Protein AF-A0A5A7RMP9-F1 (afdb_monomer_lite)

pLDDT: mean 96.57, std 3.21, range [73.69, 98.81]

Radius of gyration: 17.64 Å; chains: 1; bounding box: 44×33×49 Å

Sequence (181 aa):
MSGEEIAHAAADADALIGPAHAFTPWTAMYAYHDSLKECYGDMASSIRFLELGLSADSDYADRISELHRLTFLSNSDSHSPSPVRLAREFNRLDVQDYSWDEIRKAILGEGGRRVVLNAGFPPEEGKYNRTACTSCYRQYSLQEAEKMKWRCKCGGLIKKGVRDRVEELADLEKAVHPPGR

Structure (mmCIF, N/CA/C/O backbone):
data_AF-A0A5A7RMP9-F1
#
_entry.id   AF-A0A5A7RMP9-F1
#
loop_
_atom_site.group_PDB
_atom_site.id
_atom_site.type_symbol
_atom_site.label_atom_id
_atom_site.label_alt_id
_atom_site.label_comp_id
_atom_site.label_asym_id
_a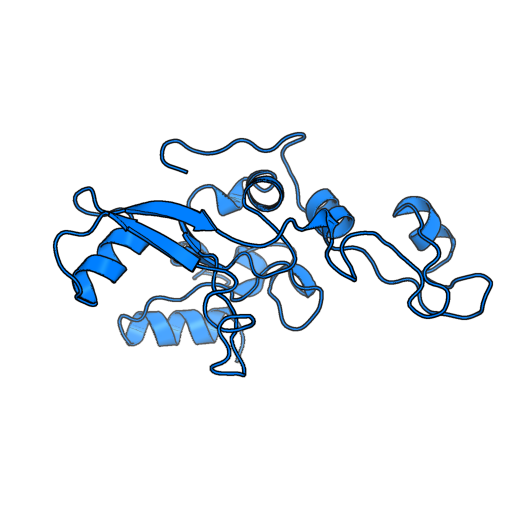tom_site.label_entity_id
_atom_site.label_seq_id
_atom_site.pdbx_PDB_ins_code
_atom_site.Cartn_x
_atom_site.Cartn_y
_atom_site.Cartn_z
_atom_site.occupancy
_atom_site.B_iso_or_equiv
_atom_site.auth_seq_id
_atom_site.auth_comp_id
_atom_site.auth_asym_id
_atom_site.auth_atom_id
_atom_site.pdbx_PDB_model_num
ATOM 1 N N . MET A 1 1 ? 9.653 16.202 5.540 1.00 82.19 1 MET A N 1
ATOM 2 C CA . MET A 1 1 ? 9.482 15.300 6.685 1.00 82.19 1 MET A CA 1
ATOM 3 C C . MET A 1 1 ? 9.620 13.876 6.181 1.00 82.19 1 MET A C 1
ATOM 5 O O . MET A 1 1 ? 9.158 13.618 5.071 1.00 82.19 1 MET A O 1
ATOM 9 N N . SER A 1 2 ? 10.294 13.002 6.920 1.00 95.88 2 SER A N 1
ATOM 10 C CA . SER A 1 2 ? 10.355 11.562 6.637 1.00 95.88 2 SER A CA 1
ATOM 11 C C . SER A 1 2 ? 9.024 10.875 6.977 1.00 95.88 2 SER A C 1
ATOM 13 O O . SER A 1 2 ? 8.158 11.474 7.619 1.00 95.88 2 SER A O 1
ATOM 15 N N . GLY A 1 3 ? 8.849 9.616 6.557 1.00 97.19 3 GLY A N 1
ATOM 16 C CA . GLY A 1 3 ? 7.687 8.815 6.963 1.00 97.19 3 GLY A CA 1
ATOM 17 C C . GLY A 1 3 ? 7.613 8.638 8.483 1.00 97.19 3 GLY A C 1
ATOM 18 O O . GLY A 1 3 ? 6.538 8.766 9.062 1.00 97.19 3 GLY A O 1
ATOM 19 N N . GLU A 1 4 ? 8.762 8.438 9.131 1.00 98.31 4 GLU A N 1
ATOM 20 C CA . GLU A 1 4 ? 8.906 8.351 10.591 1.00 98.31 4 GLU A CA 1
ATOM 21 C C . GLU A 1 4 ? 8.438 9.628 11.309 1.00 98.31 4 GLU A C 1
ATOM 23 O O . GLU A 1 4 ? 7.600 9.551 12.204 1.00 98.31 4 GLU A O 1
ATOM 28 N N . GLU A 1 5 ? 8.885 10.814 10.877 1.00 98.38 5 GLU A N 1
ATOM 29 C CA . GLU A 1 5 ? 8.465 12.095 11.476 1.00 98.38 5 GLU A CA 1
ATOM 30 C C . GLU A 1 5 ? 6.948 12.318 11.363 1.00 98.38 5 GLU A C 1
ATOM 32 O O . GLU A 1 5 ? 6.318 12.840 12.283 1.00 98.38 5 GLU A O 1
ATOM 37 N N . ILE A 1 6 ? 6.344 11.912 10.240 1.00 98.25 6 ILE A N 1
ATOM 38 C CA . ILE A 1 6 ? 4.892 12.013 10.034 1.00 98.25 6 ILE A CA 1
ATOM 39 C C . ILE A 1 6 ? 4.149 10.998 10.913 1.00 98.25 6 ILE A C 1
ATOM 41 O O . ILE A 1 6 ? 3.094 11.325 11.452 1.00 98.25 6 ILE A O 1
ATOM 45 N N . ALA A 1 7 ? 4.686 9.789 11.090 1.00 98.44 7 ALA A N 1
ATOM 46 C CA . ALA A 1 7 ? 4.083 8.778 11.955 1.00 98.44 7 ALA A CA 1
ATOM 47 C C . ALA A 1 7 ? 4.101 9.184 13.435 1.00 98.44 7 ALA A C 1
ATOM 49 O O . ALA A 1 7 ? 3.099 8.979 14.119 1.00 98.44 7 ALA A O 1
ATOM 50 N N . HIS A 1 8 ? 5.179 9.818 13.910 1.00 98.44 8 HIS A N 1
ATOM 51 C CA . HIS A 1 8 ? 5.219 10.439 15.242 1.00 98.44 8 HIS A CA 1
ATOM 52 C C . HIS A 1 8 ? 4.143 11.519 15.388 1.00 98.44 8 HIS A C 1
ATOM 54 O O . HIS A 1 8 ? 3.327 11.452 16.302 1.00 98.44 8 HIS A O 1
ATOM 60 N N . ALA A 1 9 ? 4.051 12.446 14.430 1.00 98.44 9 ALA A N 1
ATOM 61 C CA . ALA A 1 9 ? 3.035 13.500 14.463 1.00 98.44 9 ALA A CA 1
ATOM 62 C C . ALA A 1 9 ? 1.591 12.957 14.422 1.00 98.44 9 ALA A C 1
ATOM 64 O O . ALA A 1 9 ? 0.699 13.515 15.059 1.00 98.44 9 ALA A O 1
ATOM 65 N N . ALA A 1 10 ? 1.347 11.871 13.682 1.00 98.12 10 ALA A N 1
ATOM 66 C CA . ALA A 1 10 ? 0.049 11.204 13.660 1.00 98.12 10 ALA A CA 1
ATOM 67 C C . ALA A 1 10 ? -0.279 10.559 15.015 1.00 98.12 10 ALA A C 1
ATOM 69 O O . ALA A 1 10 ? -1.401 10.703 15.496 1.00 98.12 10 ALA A O 1
ATOM 70 N N . ALA A 1 11 ? 0.695 9.900 15.648 1.00 97.38 11 ALA A N 1
ATOM 71 C CA . ALA A 1 11 ? 0.522 9.295 16.964 1.00 97.38 11 ALA A CA 1
ATOM 72 C C . ALA A 1 11 ? 0.226 10.343 18.049 1.00 97.38 11 ALA A C 1
ATOM 74 O O . ALA A 1 11 ? -0.709 10.157 18.827 1.00 97.38 11 ALA A O 1
ATOM 75 N N . ASP A 1 12 ? 0.944 11.470 18.048 1.00 98.19 12 ASP A N 1
ATOM 76 C CA . ASP A 1 12 ? 0.700 12.594 18.966 1.00 98.19 12 ASP A CA 1
ATOM 77 C C . ASP A 1 12 ? -0.719 13.177 18.826 1.00 98.19 12 ASP A C 1
ATOM 79 O O . ASP A 1 12 ? -1.278 13.720 19.780 1.00 98.19 12 ASP A O 1
ATOM 83 N N . ALA A 1 13 ? -1.316 13.048 17.638 1.00 97.88 13 ALA A N 1
ATOM 84 C CA . ALA A 1 13 ? -2.668 13.502 17.327 1.00 97.88 13 ALA A CA 1
ATOM 85 C C . ALA A 1 13 ? -3.753 12.413 17.471 1.00 97.88 13 ALA A C 1
ATOM 87 O O . ALA A 1 13 ? -4.902 12.674 17.115 1.00 97.88 13 ALA A O 1
ATOM 88 N N . ASP A 1 14 ? -3.411 11.205 17.943 1.00 96.56 14 ASP A N 1
ATOM 89 C CA . ASP A 1 14 ? -4.287 10.013 17.949 1.00 96.56 14 ASP A CA 1
ATOM 90 C C . ASP A 1 14 ? -4.920 9.713 16.568 1.00 96.56 14 ASP A C 1
ATOM 92 O O . ASP A 1 14 ? -6.062 9.263 16.433 1.00 96.56 14 ASP A O 1
ATOM 96 N N . ALA A 1 15 ? -4.162 9.981 15.502 1.00 97.50 15 ALA A N 1
ATOM 97 C CA . ALA A 1 15 ? -4.562 9.728 14.128 1.00 97.50 15 ALA A CA 1
ATOM 98 C C . ALA A 1 15 ? -4.077 8.352 13.651 1.00 97.50 15 ALA A C 1
ATOM 100 O O . ALA A 1 15 ? -2.952 7.926 13.915 1.00 97.50 15 ALA A O 1
ATOM 101 N N . LEU A 1 16 ? -4.917 7.668 12.871 1.00 97.81 16 LEU A N 1
ATOM 102 C CA . LEU A 1 16 ? -4.490 6.475 12.149 1.00 97.81 16 LEU A CA 1
ATOM 103 C C . LEU A 1 16 ? -3.639 6.874 10.935 1.00 97.81 16 LEU A C 1
ATOM 105 O O . LEU A 1 16 ? -4.044 7.715 10.134 1.00 97.81 16 LEU A O 1
ATOM 109 N N . ILE A 1 17 ? -2.494 6.213 10.772 1.00 98.25 17 ILE A N 1
ATOM 110 C CA . ILE A 1 17 ? -1.586 6.391 9.636 1.00 98.25 17 ILE A CA 1
ATOM 111 C C . ILE A 1 17 ? -1.201 5.043 9.017 1.00 98.25 17 ILE A C 1
ATOM 113 O O . ILE A 1 17 ? -1.018 4.038 9.708 1.00 98.25 17 ILE A O 1
ATOM 117 N N . GLY A 1 18 ? -1.071 5.047 7.694 1.00 98.38 18 GLY A N 1
ATOM 118 C CA . GLY A 1 18 ? -0.589 3.937 6.885 1.00 98.38 18 GLY A CA 1
ATOM 119 C C . GLY A 1 18 ? -0.163 4.435 5.502 1.00 98.38 18 GLY A C 1
ATOM 120 O O . GLY A 1 18 ? -0.537 5.546 5.111 1.00 98.38 18 GLY A O 1
ATOM 121 N N . PRO A 1 19 ? 0.641 3.661 4.760 1.00 98.25 19 PRO A N 1
ATOM 122 C CA . PRO A 1 19 ? 1.072 4.049 3.425 1.00 98.25 19 PRO A CA 1
ATOM 123 C C . PRO A 1 19 ? -0.117 4.035 2.457 1.00 98.25 19 PRO A C 1
ATOM 125 O O . PRO A 1 19 ? -0.815 3.026 2.334 1.00 98.25 19 PRO A O 1
ATOM 128 N N . ALA A 1 20 ? -0.328 5.157 1.765 1.00 98.31 20 ALA A N 1
ATOM 129 C CA . ALA A 1 20 ? -1.300 5.269 0.682 1.00 98.31 20 ALA A CA 1
ATOM 130 C C . ALA A 1 20 ? -0.792 4.540 -0.572 1.00 98.31 20 ALA A C 1
ATOM 132 O O . ALA A 1 20 ? 0.415 4.573 -0.849 1.00 98.31 20 ALA A O 1
ATOM 133 N N . HIS A 1 21 ? -1.710 3.902 -1.312 1.00 97.69 21 HIS A N 1
ATOM 134 C CA . HIS A 1 21 ? -1.487 3.238 -2.602 1.00 97.69 21 HIS A CA 1
ATOM 135 C C . HIS A 1 21 ? -0.090 2.594 -2.750 1.00 97.69 21 HIS A C 1
ATOM 137 O O . HIS A 1 21 ? 0.658 2.908 -3.685 1.00 97.69 21 HIS A O 1
ATOM 143 N N . ALA A 1 22 ? 0.280 1.735 -1.793 1.00 98.25 22 ALA A N 1
ATOM 144 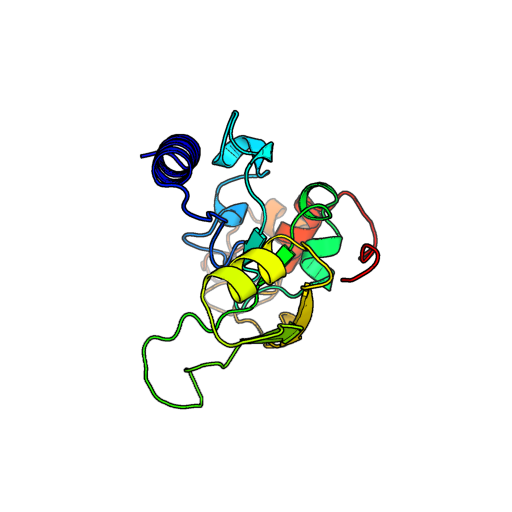C CA . ALA A 1 22 ? 1.661 1.440 -1.400 1.00 98.25 22 ALA A CA 1
ATOM 145 C C . ALA A 1 22 ? 2.545 0.821 -2.493 1.00 98.25 22 ALA A C 1
ATOM 147 O O . ALA A 1 22 ? 3.769 0.954 -2.434 1.00 98.25 22 ALA A O 1
ATOM 148 N N . PHE A 1 23 ? 1.933 0.189 -3.495 1.00 97.62 23 PHE A N 1
ATOM 149 C CA . PHE A 1 23 ? 2.614 -0.509 -4.590 1.00 97.62 23 PHE A CA 1
ATOM 150 C C . PHE A 1 23 ? 2.671 0.293 -5.896 1.00 97.62 23 PHE A C 1
ATOM 152 O O . PHE A 1 23 ? 3.245 -0.163 -6.886 1.00 97.62 23 PHE A O 1
ATOM 159 N N . THR A 1 24 ? 2.077 1.489 -5.932 1.00 92.69 24 THR A N 1
ATOM 160 C CA . THR A 1 24 ? 2.088 2.324 -7.138 1.00 92.69 24 THR A CA 1
ATOM 161 C C . THR A 1 24 ? 3.533 2.718 -7.497 1.00 92.69 24 THR A C 1
ATOM 163 O O . THR A 1 24 ? 4.278 3.133 -6.617 1.00 92.69 24 THR A O 1
ATOM 166 N N . PRO A 1 25 ? 3.977 2.663 -8.770 1.00 88.06 25 PRO A N 1
ATOM 167 C CA . PRO A 1 25 ? 5.386 2.902 -9.132 1.00 88.06 25 PRO A CA 1
ATOM 168 C C . PRO A 1 25 ? 5.918 4.333 -8.927 1.00 88.06 25 PRO A C 1
ATOM 170 O O . PRO A 1 25 ? 7.037 4.641 -9.340 1.00 88.06 25 PRO A O 1
ATOM 173 N N . TRP A 1 26 ? 5.105 5.240 -8.396 1.00 86.56 26 TRP A N 1
ATOM 174 C CA . TRP A 1 26 ? 5.452 6.623 -8.087 1.00 86.56 26 TRP A CA 1
ATOM 175 C C . TRP A 1 26 ? 4.760 7.021 -6.793 1.00 86.56 26 TRP A C 1
ATOM 177 O O . TRP A 1 26 ? 3.672 6.535 -6.498 1.00 86.56 26 TRP A O 1
ATOM 187 N N . THR A 1 27 ? 5.410 7.912 -6.043 1.00 91.50 27 THR A N 1
ATOM 188 C CA . THR A 1 27 ? 4.904 8.504 -4.789 1.00 91.50 27 THR A CA 1
ATOM 189 C C . THR A 1 27 ? 4.365 7.505 -3.756 1.00 91.50 27 THR A C 1
ATOM 191 O O . THR A 1 27 ? 3.623 7.904 -2.868 1.00 91.50 27 THR A O 1
ATOM 194 N N . ALA A 1 28 ? 4.728 6.225 -3.850 1.00 95.75 28 ALA A N 1
ATOM 195 C CA . ALA A 1 28 ? 4.288 5.176 -2.941 1.00 95.75 28 ALA A CA 1
ATOM 196 C C . ALA A 1 28 ? 5.462 4.605 -2.154 1.00 95.75 28 ALA A C 1
ATOM 198 O O . ALA A 1 28 ? 6.606 4.664 -2.605 1.00 95.75 28 ALA A O 1
ATOM 199 N N . MET A 1 29 ? 5.168 4.007 -1.003 1.00 97.62 29 MET A N 1
ATOM 200 C CA . MET A 1 29 ? 6.186 3.480 -0.097 1.00 97.62 29 MET A CA 1
ATOM 201 C C . MET A 1 29 ? 7.122 2.483 -0.789 1.00 97.62 29 MET A C 1
ATOM 203 O O . MET A 1 29 ? 8.324 2.731 -0.852 1.00 97.62 29 MET A O 1
ATOM 207 N N . TYR A 1 30 ? 6.589 1.410 -1.384 1.00 97.62 30 TYR A N 1
ATOM 208 C CA . TYR A 1 30 ? 7.420 0.364 -1.985 1.00 97.62 30 TYR A CA 1
ATOM 209 C C . TYR A 1 30 ? 8.073 0.769 -3.312 1.00 97.62 30 TYR A C 1
ATOM 211 O O . TYR A 1 30 ? 8.885 0.017 -3.848 1.00 97.62 30 TYR A O 1
ATOM 219 N N . ALA A 1 31 ? 7.777 1.960 -3.841 1.00 94.12 31 ALA A N 1
ATOM 220 C CA . ALA A 1 31 ? 8.534 2.524 -4.956 1.00 94.12 31 ALA A CA 1
ATOM 221 C C . ALA A 1 31 ? 9.895 3.099 -4.521 1.00 94.12 31 ALA A C 1
ATOM 223 O O . ALA A 1 31 ? 10.789 3.214 -5.360 1.00 94.12 31 ALA A O 1
ATOM 224 N N . TYR A 1 32 ? 10.049 3.462 -3.241 1.00 95.50 32 TYR A N 1
ATOM 225 C CA . TYR A 1 32 ? 11.248 4.129 -2.712 1.00 95.50 32 TYR A CA 1
ATOM 226 C C . TYR A 1 32 ? 11.895 3.421 -1.522 1.00 95.50 32 TYR A C 1
ATOM 228 O O . TYR A 1 32 ? 13.049 3.711 -1.232 1.00 95.50 32 TYR A O 1
ATOM 236 N N . HIS A 1 33 ? 11.170 2.516 -0.869 1.00 97.69 33 HIS A N 1
ATOM 237 C CA . HIS A 1 33 ? 11.617 1.764 0.296 1.00 97.69 33 HIS A CA 1
ATOM 238 C C . HIS A 1 33 ? 11.398 0.267 0.082 1.00 97.69 33 HIS A C 1
ATOM 240 O O . HIS A 1 33 ? 10.468 -0.134 -0.623 1.00 97.69 33 HIS A O 1
ATOM 246 N N . ASP A 1 34 ? 12.230 -0.554 0.711 1.00 97.94 34 ASP A N 1
ATOM 247 C CA . ASP A 1 34 ? 12.139 -2.014 0.687 1.00 97.94 34 ASP A CA 1
ATOM 248 C C . ASP A 1 34 ? 11.343 -2.577 1.878 1.00 97.94 34 ASP A C 1
ATOM 250 O O . ASP A 1 34 ? 11.022 -3.760 1.889 1.00 97.94 34 ASP A O 1
ATOM 254 N N . SER A 1 35 ? 11.002 -1.763 2.887 1.00 98.38 35 SER A N 1
ATOM 255 C CA . SER A 1 35 ? 10.212 -2.220 4.044 1.00 98.38 35 SER A CA 1
ATOM 256 C C . SER A 1 35 ? 9.479 -1.098 4.785 1.00 98.38 35 SER A C 1
ATOM 258 O O . SER A 1 35 ? 9.829 0.082 4.665 1.00 98.38 35 SER A O 1
ATOM 260 N N . LEU A 1 36 ? 8.520 -1.466 5.647 1.00 98.44 36 LEU A N 1
ATOM 261 C CA . LEU A 1 36 ? 7.911 -0.529 6.604 1.00 98.44 36 LEU A CA 1
ATOM 262 C C . LEU A 1 36 ? 8.968 0.089 7.527 1.00 98.44 36 LEU A C 1
ATOM 264 O O . LEU A 1 36 ? 8.878 1.269 7.863 1.00 98.44 36 LEU A O 1
ATOM 268 N N . LYS A 1 37 ? 9.973 -0.701 7.934 1.00 98.31 37 LYS A N 1
ATOM 269 C CA . LYS A 1 37 ? 11.054 -0.255 8.825 1.00 98.31 37 LYS A CA 1
ATOM 270 C C . LYS A 1 37 ? 11.902 0.843 8.197 1.00 98.31 37 LYS A C 1
ATOM 272 O O . LYS A 1 37 ? 12.290 1.773 8.894 1.00 98.31 37 LYS A O 1
ATOM 277 N N . GLU A 1 38 ? 12.176 0.741 6.904 1.00 98.31 38 GLU A N 1
ATOM 278 C CA . GLU A 1 38 ? 12.947 1.750 6.184 1.00 98.31 38 GLU A CA 1
ATOM 279 C C . GLU A 1 38 ? 12.167 3.066 6.020 1.00 98.31 38 GLU A C 1
ATOM 281 O O . GLU A 1 38 ? 12.747 4.141 6.144 1.00 98.31 38 GLU A O 1
ATOM 286 N N . CYS A 1 39 ? 10.850 2.996 5.792 1.00 98.31 39 CYS A N 1
ATOM 287 C CA . CYS A 1 39 ? 10.016 4.188 5.607 1.00 98.31 39 CYS A CA 1
ATOM 288 C C . CYS A 1 39 ? 9.657 4.891 6.931 1.00 98.31 39 CYS A C 1
ATOM 290 O O . CYS A 1 39 ? 9.709 6.120 7.026 1.00 98.31 39 CYS A O 1
ATOM 292 N N . TYR A 1 40 ? 9.280 4.109 7.947 1.00 98.50 40 TYR A N 1
ATOM 293 C CA . TYR A 1 40 ? 8.698 4.598 9.201 1.00 98.50 40 TYR A CA 1
ATOM 294 C C . TYR A 1 40 ? 9.618 4.466 10.417 1.00 98.50 40 TYR A C 1
ATOM 296 O O . TYR A 1 40 ? 9.213 4.849 11.509 1.00 98.50 40 TYR A O 1
ATOM 304 N N . GLY A 1 41 ? 10.826 3.919 10.264 1.00 98.25 41 GLY A N 1
ATOM 305 C CA . GLY A 1 41 ? 11.817 3.865 11.336 1.00 98.25 41 GLY A CA 1
ATOM 306 C C . GLY A 1 41 ? 11.315 3.145 12.590 1.00 98.25 41 GLY A C 1
ATOM 307 O O . GLY A 1 41 ? 10.851 2.002 12.525 1.00 98.25 41 GLY A O 1
ATOM 308 N N . ASP A 1 42 ? 11.476 3.734 13.771 1.00 97.88 42 ASP A N 1
ATOM 309 C CA . ASP A 1 42 ? 10.990 3.155 15.033 1.00 97.88 42 ASP A CA 1
ATOM 310 C C . ASP A 1 42 ? 9.459 3.012 15.101 1.00 97.88 42 ASP A C 1
ATOM 312 O O . ASP A 1 42 ? 8.965 2.056 15.703 1.00 97.88 42 ASP A O 1
ATOM 316 N N . MET A 1 43 ? 8.726 3.843 14.359 1.00 98.31 43 MET A N 1
ATOM 317 C CA . MET A 1 43 ? 7.267 3.812 14.255 1.00 98.31 43 MET A CA 1
ATOM 318 C C . MET A 1 43 ? 6.723 2.728 13.324 1.00 98.31 43 MET A C 1
ATOM 320 O O . MET A 1 43 ? 5.512 2.564 13.217 1.00 98.31 43 MET A O 1
ATOM 324 N N . ALA A 1 44 ? 7.562 1.923 12.670 1.00 98.25 44 ALA A N 1
ATOM 325 C CA . ALA A 1 44 ? 7.073 0.881 11.766 1.00 98.25 44 ALA A CA 1
ATOM 326 C C . ALA A 1 44 ? 6.052 -0.063 12.428 1.00 98.25 44 ALA A C 1
ATOM 328 O O . ALA A 1 44 ? 5.045 -0.409 11.811 1.00 98.25 44 ALA A O 1
ATOM 329 N N . SER A 1 45 ? 6.255 -0.441 13.695 1.00 96.88 45 SER A N 1
ATOM 330 C CA . SER A 1 45 ? 5.338 -1.316 14.441 1.00 96.88 45 SER A CA 1
ATOM 331 C C . SER A 1 45 ? 3.986 -0.667 14.766 1.00 96.88 45 SER A C 1
ATOM 333 O O . SER A 1 45 ? 3.008 -1.395 14.949 1.00 96.88 45 SER A O 1
ATOM 335 N N . SER A 1 46 ? 3.903 0.668 14.794 1.00 96.69 46 SER A N 1
ATOM 336 C CA . SER A 1 46 ? 2.664 1.402 15.074 1.00 96.69 46 SER A CA 1
ATOM 337 C C . SER A 1 46 ? 1.748 1.503 13.856 1.00 96.69 46 SER A C 1
ATOM 339 O O . SER A 1 46 ? 0.546 1.682 14.021 1.00 96.69 46 SER A O 1
ATOM 341 N N . ILE A 1 47 ? 2.267 1.298 12.640 1.00 98.31 47 ILE A N 1
ATOM 342 C CA . ILE A 1 47 ? 1.445 1.223 11.427 1.00 98.31 47 ILE A CA 1
ATOM 343 C C . ILE A 1 47 ? 0.469 0.050 11.548 1.00 98.31 47 ILE A C 1
ATOM 345 O O . ILE A 1 47 ? 0.869 -1.078 11.857 1.00 98.31 47 ILE A O 1
ATOM 349 N N . ARG A 1 48 ? -0.825 0.310 11.335 1.00 97.62 48 ARG A N 1
ATOM 350 C CA . ARG A 1 48 ? -1.900 -0.686 11.522 1.00 97.62 48 ARG A CA 1
ATOM 351 C C . ARG A 1 48 ? -2.604 -1.098 10.242 1.00 97.62 48 ARG A C 1
ATOM 353 O O . ARG A 1 48 ? -3.199 -2.171 10.208 1.00 97.62 48 ARG A O 1
ATOM 360 N N . PHE A 1 49 ? -2.503 -0.289 9.197 1.00 98.56 49 PHE A N 1
ATOM 361 C CA . PHE A 1 49 ? -3.100 -0.578 7.906 1.00 98.56 49 PHE A CA 1
ATOM 362 C C . PHE A 1 49 ? -2.174 -0.154 6.769 1.00 98.56 49 PHE A C 1
ATOM 364 O O . PHE A 1 49 ? -1.243 0.625 6.969 1.00 98.56 49 PHE A O 1
ATOM 371 N N . LEU A 1 50 ? -2.453 -0.668 5.579 1.00 98.56 50 LEU A N 1
ATOM 372 C CA . LEU A 1 50 ? -1.836 -0.262 4.324 1.00 98.56 50 LEU A CA 1
ATOM 373 C C . LEU A 1 50 ? -2.935 -0.142 3.272 1.00 98.56 50 LEU A C 1
ATOM 375 O O . LEU A 1 50 ? -3.856 -0.958 3.242 1.00 98.56 50 LEU A O 1
ATOM 379 N N . GLU A 1 51 ? -2.844 0.861 2.406 1.00 98.81 51 GLU A N 1
ATOM 380 C CA . GLU A 1 51 ? -3.704 0.946 1.231 1.00 98.81 51 GLU A CA 1
ATOM 381 C C . GLU A 1 51 ? -3.025 0.271 0.035 1.00 98.81 51 GLU A C 1
ATOM 383 O O . GLU A 1 51 ? -1.917 0.649 -0.351 1.00 98.81 51 GLU A O 1
ATOM 388 N N . LEU A 1 52 ? -3.691 -0.722 -0.559 1.00 98.44 52 LEU A N 1
ATOM 389 C CA . LEU A 1 52 ? -3.179 -1.487 -1.702 1.00 98.44 52 LEU A CA 1
ATOM 390 C C . LEU A 1 52 ? -2.966 -0.569 -2.917 1.00 98.44 52 LEU A C 1
ATOM 392 O O . LEU A 1 52 ? -1.872 -0.484 -3.484 1.00 98.44 52 LEU A O 1
ATOM 396 N N . GLY A 1 53 ? -4.014 0.187 -3.248 1.00 97.25 53 GLY A N 1
ATOM 397 C CA . GLY A 1 53 ? -4.096 1.041 -4.423 1.00 97.25 53 GLY A CA 1
ATOM 398 C C . GLY A 1 53 ? -4.251 0.258 -5.727 1.00 97.25 53 GLY A C 1
ATOM 399 O O . GLY A 1 53 ? -4.070 -0.950 -5.795 1.00 97.25 53 GLY A O 1
ATOM 400 N N . LEU A 1 54 ? -4.482 0.997 -6.811 1.00 96.81 54 LEU A N 1
ATOM 401 C CA . LEU A 1 54 ? -4.911 0.484 -8.126 1.00 96.81 54 LEU A CA 1
ATOM 402 C C . LEU A 1 54 ? -3.969 -0.507 -8.827 1.00 96.81 54 LEU A C 1
ATOM 404 O O . LEU A 1 54 ? -4.265 -0.938 -9.941 1.00 96.81 54 LEU A O 1
ATOM 408 N N . SER A 1 55 ? -2.779 -0.741 -8.278 1.00 97.00 55 SER A N 1
ATOM 409 C CA . SER A 1 55 ? -1.729 -1.525 -8.935 1.00 97.00 55 SER A CA 1
ATOM 410 C C . SER A 1 55 ? -1.429 -2.850 -8.238 1.00 97.00 55 SER A C 1
ATOM 412 O O . SER A 1 55 ? -0.573 -3.582 -8.727 1.00 97.00 55 SER A O 1
ATOM 414 N N . ALA A 1 56 ? -2.085 -3.147 -7.116 1.00 97.75 56 ALA A N 1
ATOM 415 C CA . ALA A 1 56 ? -1.897 -4.382 -6.367 1.00 97.75 56 ALA A CA 1
ATOM 416 C C . ALA A 1 56 ? -3.213 -4.822 -5.722 1.00 97.75 56 ALA A C 1
ATOM 418 O O . ALA A 1 56 ? -4.069 -4.002 -5.401 1.00 97.75 56 ALA A O 1
ATOM 419 N N . ASP A 1 57 ? -3.342 -6.120 -5.499 1.00 98.00 57 ASP A N 1
ATOM 420 C CA . ASP A 1 57 ? -4.403 -6.724 -4.706 1.00 98.00 57 ASP A CA 1
ATOM 421 C C . ASP A 1 57 ? -3.828 -7.358 -3.427 1.00 98.00 57 ASP A C 1
ATOM 423 O O . ASP A 1 57 ? -2.631 -7.251 -3.128 1.00 98.00 57 ASP A O 1
ATOM 427 N N . SER A 1 58 ? -4.696 -8.008 -2.648 1.00 97.88 58 SER A N 1
ATOM 428 C CA . SER A 1 58 ? -4.282 -8.722 -1.441 1.00 97.88 58 SER A CA 1
ATOM 429 C C . SER A 1 58 ? -3.315 -9.864 -1.750 1.00 97.88 58 SER A C 1
ATOM 431 O O . SER A 1 58 ? -2.415 -10.093 -0.951 1.00 97.88 58 SER A O 1
ATOM 433 N N . ASP A 1 59 ? -3.439 -10.541 -2.896 1.00 97.56 59 ASP A N 1
ATOM 434 C CA . ASP A 1 59 ? -2.549 -11.644 -3.280 1.00 97.56 59 ASP A CA 1
ATOM 435 C C . ASP A 1 59 ? -1.115 -11.152 -3.487 1.00 97.56 59 ASP A C 1
ATOM 437 O O . ASP A 1 59 ? -0.166 -11.801 -3.049 1.00 97.56 59 ASP A O 1
ATOM 441 N N . TYR A 1 60 ? -0.933 -9.989 -4.115 1.00 97.88 60 TYR A N 1
ATOM 442 C CA . TYR A 1 60 ? 0.392 -9.393 -4.290 1.00 97.88 60 TYR A CA 1
ATOM 443 C C . TYR A 1 60 ? 0.987 -9.016 -2.932 1.00 97.88 60 TYR A C 1
ATOM 445 O O . TYR A 1 60 ? 2.134 -9.356 -2.638 1.00 97.88 60 TYR A O 1
ATOM 453 N N . ALA A 1 61 ? 0.204 -8.344 -2.090 1.00 98.06 61 ALA A N 1
ATOM 454 C CA . ALA A 1 61 ? 0.670 -7.872 -0.795 1.00 98.06 61 ALA A CA 1
ATOM 455 C C . ALA A 1 61 ? 0.938 -9.019 0.202 1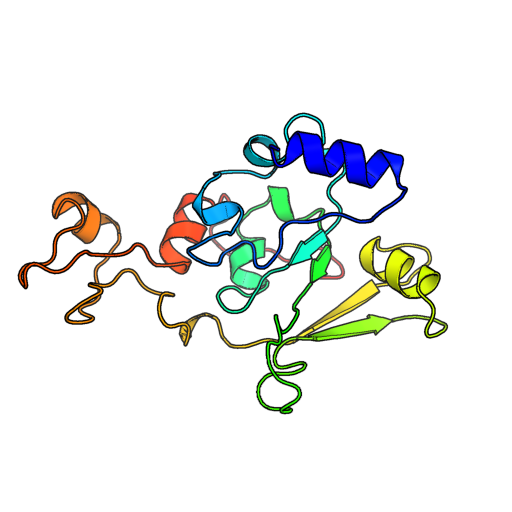.00 98.06 61 ALA A C 1
ATOM 457 O O . ALA A 1 61 ? 1.918 -8.969 0.942 1.00 98.06 61 ALA A O 1
ATOM 458 N N . ASP A 1 62 ? 0.141 -10.092 0.192 1.00 98.00 62 ASP A N 1
ATOM 459 C CA . ASP A 1 62 ? 0.280 -11.234 1.112 1.00 98.00 62 ASP A CA 1
ATOM 460 C C . ASP A 1 62 ? 1.439 -12.177 0.805 1.00 98.00 62 ASP A C 1
ATOM 462 O O . ASP A 1 62 ? 1.655 -13.159 1.520 1.00 98.00 62 ASP A O 1
ATOM 466 N N . ARG A 1 63 ? 2.232 -11.860 -0.216 1.00 98.44 63 ARG A N 1
ATOM 467 C CA . ARG A 1 63 ? 3.536 -12.483 -0.440 1.00 98.44 63 ARG A CA 1
ATOM 468 C C . ARG A 1 63 ? 4.664 -11.860 0.383 1.00 98.44 63 ARG A C 1
ATOM 470 O O . ARG A 1 63 ? 5.772 -12.388 0.354 1.00 98.44 63 ARG A O 1
ATOM 477 N N . ILE A 1 64 ? 4.389 -10.756 1.079 1.00 98.44 64 ILE A N 1
ATOM 478 C CA . ILE A 1 64 ? 5.342 -10.020 1.910 1.00 98.44 64 ILE A CA 1
ATOM 479 C C . ILE A 1 64 ? 4.908 -10.164 3.375 1.00 98.44 64 ILE A C 1
ATOM 481 O O . ILE A 1 64 ? 3.967 -9.507 3.830 1.00 98.44 64 ILE A O 1
ATOM 485 N N . SER A 1 65 ? 5.584 -11.024 4.137 1.00 97.69 65 SER A N 1
ATOM 486 C CA . SER A 1 65 ? 5.129 -11.424 5.475 1.00 97.69 65 SER A CA 1
ATOM 487 C C . SER A 1 65 ? 5.072 -10.273 6.490 1.00 97.69 65 SER A C 1
ATOM 489 O O . SER A 1 65 ? 4.235 -10.302 7.396 1.00 97.69 65 SER A O 1
ATOM 491 N N . GLU A 1 66 ? 5.868 -9.202 6.330 1.00 97.44 66 GLU A N 1
ATOM 492 C CA . GLU A 1 66 ? 5.792 -8.025 7.219 1.00 97.44 66 GLU A CA 1
ATOM 493 C C . GLU A 1 66 ? 4.404 -7.355 7.198 1.00 97.44 66 GLU A C 1
ATOM 495 O O . GLU A 1 66 ? 4.002 -6.715 8.178 1.00 97.44 66 GLU A O 1
ATOM 500 N N . LEU A 1 67 ? 3.657 -7.528 6.100 1.00 98.19 67 LEU A N 1
ATOM 501 C CA . LEU A 1 67 ? 2.328 -6.961 5.887 1.00 98.19 67 LEU A CA 1
ATOM 502 C C . LEU A 1 67 ? 1.214 -7.794 6.526 1.00 98.19 67 LEU A C 1
ATOM 504 O O . LEU A 1 67 ? 0.098 -7.304 6.693 1.00 98.19 67 LEU A O 1
ATOM 508 N N . HIS A 1 68 ? 1.494 -9.029 6.958 1.00 97.69 68 HIS A N 1
ATOM 509 C CA . HIS A 1 68 ? 0.480 -9.946 7.495 1.00 97.69 68 HIS A CA 1
ATOM 510 C C . HIS A 1 68 ? -0.220 -9.431 8.765 1.00 97.69 68 HIS A C 1
ATOM 512 O O . HIS A 1 68 ? -1.348 -9.823 9.060 1.00 97.69 68 HIS A O 1
ATOM 518 N N . ARG A 1 69 ? 0.418 -8.515 9.502 1.00 96.19 69 ARG A N 1
ATOM 519 C CA . ARG A 1 69 ? -0.138 -7.873 10.711 1.00 96.19 69 ARG A CA 1
ATOM 520 C C . ARG A 1 69 ? -0.991 -6.624 10.439 1.00 96.19 69 ARG A C 1
ATOM 522 O O . ARG A 1 69 ? -1.488 -6.015 11.396 1.00 96.19 69 ARG A O 1
ATOM 529 N N . LEU A 1 70 ? -1.040 -6.169 9.187 1.00 97.94 70 LEU A N 1
ATOM 530 C CA . LEU A 1 70 ? -1.748 -4.960 8.781 1.00 97.94 70 LEU A CA 1
ATOM 531 C C . LEU A 1 70 ? -3.128 -5.303 8.232 1.00 97.94 70 LEU A C 1
ATOM 533 O O . LEU A 1 70 ? -3.319 -6.322 7.573 1.00 97.94 70 LEU A O 1
ATOM 537 N N . THR A 1 71 ? -4.070 -4.397 8.455 1.00 98.12 71 THR A N 1
ATOM 538 C CA . THR A 1 71 ? -5.347 -4.398 7.743 1.00 98.12 71 THR A CA 1
ATOM 539 C C . THR A 1 71 ? -5.153 -3.791 6.358 1.00 98.12 71 THR A C 1
ATOM 541 O O . THR A 1 71 ? -4.555 -2.721 6.225 1.00 98.12 71 THR A O 1
ATOM 544 N N . PHE A 1 72 ? -5.665 -4.441 5.318 1.00 98.56 72 PHE A N 1
ATOM 545 C CA . PHE A 1 72 ? -5.632 -3.883 3.969 1.00 98.56 72 PHE A CA 1
ATOM 546 C C . PHE A 1 72 ? -6.845 -3.005 3.704 1.00 98.56 72 PHE A C 1
ATOM 548 O O . PHE A 1 72 ? -7.982 -3.359 4.021 1.00 98.56 72 PHE A O 1
ATOM 555 N N . LEU A 1 73 ? -6.583 -1.848 3.102 1.00 98.69 73 LEU A N 1
ATOM 556 C CA . LEU A 1 73 ? -7.594 -0.951 2.569 1.00 98.69 73 LEU A CA 1
ATOM 557 C C . LEU A 1 73 ? -7.450 -0.852 1.051 1.00 98.69 73 LEU A C 1
ATOM 559 O O . LEU A 1 73 ? -6.350 -0.824 0.504 1.00 98.69 73 LEU A O 1
ATOM 563 N N . SER A 1 74 ? -8.581 -0.755 0.372 1.00 98.44 74 SER A N 1
ATOM 564 C CA . SER A 1 74 ? -8.692 -0.526 -1.063 1.00 98.44 74 SER A CA 1
ATOM 565 C C . SER A 1 74 ? -9.578 0.697 -1.261 1.00 98.44 74 SER A C 1
ATOM 567 O O . SER A 1 74 ? -10.781 0.645 -0.998 1.00 98.44 74 SER A O 1
ATOM 569 N N . ASN A 1 75 ? -8.976 1.818 -1.657 1.00 98.50 75 ASN A N 1
ATOM 570 C CA . ASN A 1 75 ? -9.647 3.110 -1.764 1.00 98.50 75 ASN A CA 1
ATOM 571 C C . ASN A 1 75 ? -9.415 3.716 -3.147 1.00 98.50 75 ASN A C 1
ATOM 573 O O . ASN A 1 75 ? -8.350 3.608 -3.740 1.00 98.50 75 ASN A O 1
ATOM 577 N N . SER A 1 76 ? -10.428 4.408 -3.659 1.00 97.62 76 SER A N 1
ATOM 578 C CA . SER A 1 76 ? -10.436 4.855 -5.054 1.00 97.62 76 SER A CA 1
ATOM 579 C C . SER A 1 76 ? -9.386 5.892 -5.469 1.00 97.62 76 SER A C 1
ATOM 581 O O . SER A 1 76 ? -9.188 6.059 -6.677 1.00 97.62 76 SER A O 1
ATOM 583 N N . ASP A 1 77 ? -8.798 6.640 -4.529 1.00 97.06 77 ASP A N 1
ATOM 584 C CA . ASP A 1 77 ? -8.018 7.854 -4.819 1.00 97.06 77 ASP A CA 1
ATOM 585 C C . ASP A 1 77 ? -8.747 8.769 -5.835 1.00 97.06 77 ASP A C 1
ATOM 587 O O . ASP A 1 77 ? -8.296 9.047 -6.957 1.00 97.06 77 ASP A O 1
ATOM 591 N N . SER A 1 78 ? -10.004 9.097 -5.515 1.00 96.88 78 SER A N 1
ATOM 592 C CA . SER A 1 78 ? -10.900 9.719 -6.486 1.00 96.88 78 SER A CA 1
ATOM 593 C C . SER A 1 78 ? -10.634 11.209 -6.653 1.00 96.88 78 SER A C 1
ATOM 595 O O . SER A 1 78 ? -10.733 11.994 -5.716 1.00 96.88 78 SER A O 1
ATOM 597 N N . HIS A 1 79 ? -10.423 11.602 -7.905 1.00 96.56 79 HIS A N 1
ATOM 598 C CA . HIS A 1 79 ? -10.261 12.989 -8.340 1.00 96.56 79 HIS A CA 1
ATOM 599 C C . HIS A 1 79 ? -11.487 13.495 -9.127 1.00 96.56 79 HIS A C 1
ATOM 601 O O . HIS A 1 79 ? -11.419 14.483 -9.858 1.00 96.56 79 HIS A O 1
ATOM 607 N N . SER A 1 80 ? -12.611 12.775 -9.052 1.00 97.25 80 SER A N 1
ATOM 608 C CA . SER A 1 80 ? -13.865 13.120 -9.727 1.00 97.25 80 SER A CA 1
ATOM 609 C C . SER A 1 80 ? -15.063 12.487 -9.010 1.00 97.25 80 SER A C 1
ATOM 611 O O . SER A 1 80 ? -14.973 11.341 -8.576 1.00 97.25 80 SER A O 1
ATOM 613 N N . PRO A 1 81 ? -16.225 13.159 -8.941 1.00 96.94 81 PRO A N 1
ATOM 614 C CA . PRO A 1 81 ? -17.428 12.571 -8.351 1.00 96.94 81 PRO A CA 1
ATOM 615 C C . PRO A 1 81 ? -18.081 11.493 -9.233 1.00 96.94 81 PRO A C 1
ATOM 617 O O . PRO A 1 81 ? -19.047 10.865 -8.811 1.00 96.94 81 PRO A O 1
ATOM 620 N N . SER A 1 82 ? -17.597 11.279 -10.463 1.00 97.69 82 SER A N 1
ATOM 621 C CA . SER A 1 82 ? -18.137 10.251 -11.358 1.00 97.69 82 SER A CA 1
ATOM 622 C C . SER A 1 82 ? -18.061 8.863 -10.708 1.00 97.69 82 SER A C 1
ATOM 624 O O . SER A 1 82 ? -16.978 8.502 -10.250 1.00 97.69 82 SER A O 1
ATOM 626 N N . PRO A 1 83 ? -19.125 8.038 -10.745 1.00 95.12 83 PRO A N 1
ATOM 627 C CA . PRO A 1 83 ? -19.107 6.672 -10.203 1.00 95.12 83 PRO A CA 1
ATOM 628 C C . PRO A 1 83 ? -18.077 5.734 -10.848 1.00 95.12 83 PRO A C 1
ATOM 630 O O . PRO A 1 83 ? -17.749 4.695 -10.296 1.00 95.12 83 PRO A O 1
ATOM 633 N N . VAL A 1 84 ? -17.541 6.091 -12.020 1.00 95.44 84 VAL A N 1
ATOM 634 C CA . VAL A 1 84 ? -16.441 5.346 -12.664 1.00 95.44 84 VAL A CA 1
ATOM 635 C C . VAL A 1 84 ? -15.094 5.616 -11.967 1.00 95.44 84 VAL A C 1
ATOM 637 O O . VAL A 1 84 ? -14.125 4.879 -12.148 1.00 95.44 84 VAL A O 1
ATOM 640 N N . ARG A 1 85 ? -14.998 6.703 -11.190 1.00 96.19 85 ARG A N 1
ATOM 641 C CA . ARG A 1 85 ? -13.804 7.107 -10.432 1.00 96.19 85 ARG A CA 1
ATOM 642 C C . ARG A 1 85 ? -14.022 6.969 -8.930 1.00 96.19 85 ARG A C 1
ATOM 644 O O . ARG A 1 85 ? -13.217 6.317 -8.274 1.00 96.19 85 ARG A O 1
ATOM 651 N N . LEU A 1 86 ? -15.100 7.550 -8.408 1.00 97.12 86 LEU A N 1
ATOM 652 C CA . LEU A 1 86 ? -15.495 7.443 -7.010 1.00 97.12 86 LEU A CA 1
ATOM 653 C C . LEU A 1 86 ? -15.790 5.985 -6.658 1.00 97.12 86 LEU A C 1
ATOM 655 O O . LEU A 1 86 ? -16.548 5.331 -7.364 1.00 97.12 86 LEU A O 1
ATOM 659 N N . ALA A 1 87 ? -15.200 5.500 -5.563 1.00 95.75 87 ALA A N 1
ATOM 660 C CA . ALA A 1 87 ? -15.391 4.133 -5.072 1.00 95.75 87 ALA A CA 1
ATOM 661 C C . ALA A 1 87 ? -15.090 3.036 -6.115 1.00 95.75 87 ALA A C 1
ATOM 663 O O . ALA A 1 87 ? -15.592 1.922 -6.005 1.00 95.75 87 ALA A O 1
ATOM 664 N N . ARG A 1 88 ? -14.232 3.321 -7.109 1.00 97.25 88 ARG A N 1
ATOM 665 C CA . ARG A 1 88 ? -13.697 2.290 -8.019 1.00 97.25 88 ARG A CA 1
ATOM 666 C C . ARG A 1 88 ? -12.878 1.219 -7.286 1.00 97.25 88 ARG A C 1
ATOM 668 O O . ARG A 1 88 ? -12.727 0.118 -7.792 1.00 97.25 88 ARG A O 1
ATOM 675 N N . GLU A 1 89 ? -12.389 1.568 -6.098 1.00 98.38 89 GLU A N 1
ATOM 676 C CA . GLU A 1 89 ? -11.972 0.635 -5.058 1.00 98.38 89 GLU A CA 1
ATOM 677 C C . GLU A 1 89 ? -12.642 1.046 -3.747 1.00 98.38 89 GLU A C 1
ATOM 679 O O . GLU A 1 89 ? -12.794 2.250 -3.483 1.00 98.38 89 GLU A O 1
ATOM 684 N N . PHE A 1 90 ? -13.073 0.067 -2.957 1.00 98.50 90 PHE A N 1
ATOM 685 C CA . PHE A 1 90 ? -13.761 0.297 -1.688 1.00 98.50 90 PHE A CA 1
ATOM 686 C C . PHE A 1 90 ? -13.631 -0.900 -0.742 1.00 98.50 90 PHE A C 1
ATOM 688 O O . PHE A 1 90 ? -13.246 -1.998 -1.139 1.00 98.50 90 PHE A O 1
ATOM 695 N N . ASN A 1 91 ? -14.014 -0.693 0.516 1.00 98.31 91 ASN A N 1
ATOM 696 C CA . ASN A 1 91 ? -13.989 -1.702 1.572 1.00 98.31 91 ASN A CA 1
ATOM 697 C C . ASN A 1 91 ? -15.421 -1.999 2.027 1.00 98.31 91 ASN A C 1
ATOM 699 O O . ASN A 1 91 ? -16.233 -1.077 2.144 1.00 98.31 91 ASN A O 1
ATOM 703 N N . ARG A 1 92 ? -15.740 -3.258 2.342 1.00 98.12 92 ARG A N 1
ATOM 704 C CA . ARG A 1 92 ? -16.941 -3.579 3.134 1.00 98.12 92 ARG A CA 1
ATOM 705 C C . ARG A 1 92 ? -16.532 -3.728 4.587 1.00 98.12 92 ARG A C 1
ATOM 707 O O . ARG A 1 92 ? -15.676 -4.554 4.884 1.00 98.12 92 ARG A O 1
ATOM 714 N N . LEU A 1 93 ? -17.159 -2.972 5.480 1.00 97.94 93 LEU A N 1
ATOM 715 C CA . LEU A 1 93 ? -16.885 -3.033 6.915 1.00 97.94 93 LEU A CA 1
ATOM 716 C C . LEU A 1 93 ? -18.032 -3.738 7.647 1.00 97.94 93 LEU A C 1
ATOM 718 O O . LEU A 1 93 ? -19.198 -3.514 7.324 1.00 97.94 93 LEU A O 1
ATOM 722 N N . ASP A 1 94 ? -17.690 -4.576 8.624 1.00 97.50 94 ASP A N 1
ATOM 723 C CA . ASP A 1 94 ? -18.618 -5.130 9.618 1.00 97.50 94 ASP A CA 1
ATOM 724 C C . ASP A 1 94 ? -18.563 -4.235 10.862 1.00 97.50 94 ASP A C 1
ATOM 726 O O . ASP A 1 94 ? -17.577 -4.257 11.604 1.00 97.50 94 ASP A O 1
ATOM 730 N N . VAL A 1 95 ? -19.578 -3.383 11.023 1.00 98.00 95 VAL A N 1
ATOM 731 C CA . VAL A 1 95 ? -19.671 -2.333 12.050 1.00 98.00 95 VAL A CA 1
ATOM 732 C C . VAL A 1 95 ? -21.073 -2.281 12.645 1.00 98.00 95 VAL A C 1
ATOM 734 O O . VAL A 1 95 ? -22.041 -2.664 11.990 1.00 98.00 95 VAL A O 1
ATOM 737 N N . GLN A 1 96 ? -21.196 -1.792 13.882 1.00 97.25 96 GLN A N 1
ATOM 738 C CA . GLN A 1 96 ? -22.502 -1.662 14.539 1.00 97.25 96 GLN A CA 1
ATOM 739 C C . GLN A 1 96 ? -23.235 -0.365 14.176 1.00 97.25 96 GLN A C 1
ATOM 741 O O . GLN A 1 96 ? -24.461 -0.332 14.242 1.00 97.25 96 GLN A O 1
ATOM 746 N N . ASP A 1 97 ? -22.500 0.684 13.803 1.00 97.19 97 ASP A N 1
ATOM 747 C CA . ASP A 1 97 ? -23.039 1.988 13.408 1.00 97.19 97 ASP A CA 1
ATOM 748 C C . ASP A 1 97 ? -22.077 2.710 12.443 1.00 97.19 97 ASP A C 1
ATOM 750 O O . ASP A 1 97 ? -20.909 2.333 12.310 1.00 97.19 97 ASP A O 1
ATOM 754 N N . TYR A 1 98 ? -22.551 3.759 11.770 1.00 95.88 98 TYR A N 1
ATOM 755 C CA . TYR A 1 98 ? -21.779 4.570 10.824 1.00 95.88 98 TYR A CA 1
ATOM 756 C C . TYR A 1 98 ? -21.074 5.741 11.513 1.00 95.88 98 TYR A C 1
ATOM 758 O O . TYR A 1 98 ? -21.304 6.910 11.200 1.00 95.88 98 TYR A O 1
ATOM 766 N N . SER A 1 99 ? -20.188 5.416 12.453 1.00 98.12 99 SER A N 1
ATOM 767 C CA . SER A 1 99 ? -19.367 6.386 13.177 1.00 98.12 99 SER A CA 1
ATOM 768 C C . SER A 1 99 ? -17.878 6.186 12.899 1.00 98.12 99 SER A C 1
ATOM 770 O O . SER A 1 99 ? -17.433 5.099 12.521 1.00 98.12 99 SER A O 1
ATOM 772 N N . TRP A 1 100 ? -17.087 7.240 13.113 1.00 97.50 100 TRP A N 1
ATOM 773 C CA . TRP A 1 100 ? -15.630 7.137 13.029 1.00 97.50 100 TRP A CA 1
ATOM 774 C C . TRP A 1 100 ? -15.083 6.070 13.980 1.00 97.50 100 TRP A C 1
ATOM 776 O O . TRP A 1 100 ? -14.248 5.276 13.567 1.00 97.50 100 TRP A O 1
ATOM 786 N N . ASP A 1 101 ? -15.591 5.991 15.209 1.00 97.94 101 ASP A N 1
ATOM 787 C CA . ASP A 1 101 ? -15.110 5.021 16.196 1.00 97.94 101 ASP A CA 1
ATOM 788 C C . ASP A 1 101 ? -15.310 3.575 15.732 1.00 97.94 101 ASP A C 1
ATOM 790 O O . ASP A 1 101 ? -14.443 2.726 15.939 1.00 97.94 101 ASP A O 1
ATOM 794 N N . GLU A 1 102 ? -16.431 3.278 15.073 1.00 98.38 102 GLU A N 1
ATOM 795 C CA . GLU A 1 102 ? -16.679 1.949 14.517 1.00 98.38 102 GLU A CA 1
ATOM 796 C C . GLU A 1 102 ? -15.789 1.658 13.301 1.00 98.38 102 GLU A C 1
ATOM 798 O O . GLU A 1 102 ? -15.270 0.546 13.182 1.00 98.38 102 GLU A O 1
ATOM 803 N N . ILE A 1 103 ? -15.526 2.654 12.447 1.00 98.25 103 ILE A N 1
ATOM 804 C CA . ILE A 1 103 ? -14.566 2.531 11.336 1.00 98.25 103 ILE A CA 1
ATOM 805 C C . ILE A 1 103 ? -13.143 2.314 11.872 1.00 98.25 103 ILE A C 1
ATOM 807 O O . ILE A 1 103 ? -12.449 1.410 11.407 1.00 98.25 103 ILE A O 1
ATOM 811 N N . ARG A 1 104 ? -12.719 3.082 12.884 1.00 98.25 104 ARG A N 1
ATOM 812 C CA . ARG A 1 104 ? -11.420 2.945 13.560 1.00 98.25 104 ARG A CA 1
ATOM 813 C C . ARG A 1 104 ? -11.266 1.534 14.121 1.00 98.25 104 ARG A C 1
ATOM 815 O O . ARG A 1 104 ? -10.275 0.877 13.818 1.00 98.25 104 ARG A O 1
ATOM 822 N N . LYS A 1 105 ? -12.268 1.020 14.845 1.00 98.31 105 LYS A N 1
ATOM 823 C CA . LYS A 1 105 ? -12.270 -0.370 15.342 1.00 98.31 105 LYS A CA 1
ATOM 824 C C . LYS A 1 105 ? -12.203 -1.395 14.214 1.00 98.31 105 LYS A C 1
ATOM 826 O O . LYS A 1 105 ? -11.495 -2.384 14.360 1.00 98.31 105 LYS A O 1
ATOM 831 N N . ALA A 1 106 ? -12.901 -1.177 13.098 1.00 97.88 106 ALA A N 1
ATOM 832 C CA . ALA A 1 106 ? -12.857 -2.088 11.954 1.00 97.88 106 ALA A CA 1
ATOM 833 C C . ALA A 1 106 ? -11.472 -2.139 11.298 1.00 97.88 106 ALA A C 1
ATOM 835 O O . ALA A 1 106 ? -11.008 -3.221 10.947 1.00 97.88 106 ALA A O 1
ATOM 836 N N . ILE A 1 107 ? -10.797 -0.991 11.180 1.00 97.50 107 ILE A N 1
ATOM 837 C CA . ILE A 1 107 ? -9.419 -0.910 10.678 1.00 97.50 107 ILE A CA 1
ATOM 838 C C . ILE A 1 107 ? -8.447 -1.577 11.660 1.00 97.50 107 ILE A C 1
ATOM 840 O O . ILE A 1 107 ? -7.515 -2.253 11.235 1.00 97.50 107 ILE A O 1
ATOM 844 N N . LEU A 1 108 ? -8.660 -1.421 12.968 1.00 96.94 108 LEU A N 1
ATOM 845 C CA . LEU A 1 108 ? -7.797 -1.994 14.006 1.00 96.94 108 LEU A CA 1
ATOM 846 C C . LEU A 1 108 ? -8.094 -3.469 14.335 1.00 96.94 108 LEU A C 1
ATOM 848 O O . LEU A 1 108 ? -7.263 -4.115 14.974 1.00 96.94 108 LEU A O 1
ATOM 852 N N . GLY A 1 109 ? -9.229 -4.011 13.882 1.00 95.38 109 GLY A N 1
ATOM 853 C CA . GLY A 1 109 ? -9.667 -5.383 14.164 1.00 95.38 109 GLY A CA 1
ATOM 854 C C . GLY A 1 109 ? -10.211 -5.583 15.585 1.00 95.38 109 GLY A C 1
ATOM 855 O O . GLY A 1 109 ? -10.044 -6.649 16.176 1.00 95.38 109 GLY A O 1
ATOM 856 N N . GLU A 1 110 ? -10.820 -4.556 16.177 1.00 96.19 110 GLU A N 1
ATOM 857 C CA . GLU A 1 110 ? -11.199 -4.531 17.593 1.00 96.19 110 GLU A CA 1
ATOM 858 C C . GLU A 1 110 ? -12.680 -4.857 17.823 1.00 96.19 110 GLU A C 1
ATOM 860 O O . GLU A 1 110 ? -13.564 -4.474 17.056 1.00 96.19 110 GLU A O 1
ATOM 865 N N . GLY A 1 111 ? -12.985 -5.547 18.928 1.00 95.31 111 GLY A N 1
ATOM 866 C CA . GLY A 1 111 ? -14.369 -5.780 19.361 1.00 95.31 111 GLY A CA 1
ATOM 867 C C . GLY A 1 111 ? -15.239 -6.516 18.333 1.00 95.31 111 GLY A C 1
ATOM 868 O O . GLY A 1 111 ? -16.448 -6.288 18.286 1.00 95.31 111 GLY A O 1
ATOM 869 N N . GLY A 1 112 ? -14.629 -7.348 17.482 1.00 94.88 112 GLY A N 1
ATOM 870 C CA . GLY A 1 112 ? -15.295 -8.102 16.414 1.00 94.88 112 GLY A CA 1
ATOM 871 C C . GLY A 1 112 ? -15.521 -7.332 15.106 1.00 94.88 112 GLY A C 1
ATOM 872 O O . GLY A 1 112 ? -15.967 -7.942 14.133 1.00 94.88 112 GLY A O 1
ATOM 873 N N . ARG A 1 113 ? -15.197 -6.031 15.057 1.00 97.31 113 ARG A N 1
ATOM 874 C CA . ARG A 1 113 ? -15.284 -5.220 13.834 1.00 97.31 113 ARG A CA 1
ATOM 875 C C . ARG A 1 113 ? -14.120 -5.560 12.924 1.00 97.31 113 ARG A C 1
ATOM 877 O O . ARG A 1 113 ? -13.014 -5.813 13.399 1.00 97.31 113 ARG A O 1
ATOM 884 N N . ARG A 1 114 ? -14.365 -5.552 11.618 1.00 97.38 114 ARG A N 1
ATOM 885 C CA . ARG A 1 114 ? -13.340 -5.883 10.624 1.00 97.38 114 ARG A CA 1
ATOM 886 C C . ARG A 1 114 ? -13.670 -5.332 9.249 1.00 97.38 114 ARG A C 1
ATOM 888 O O . ARG A 1 114 ? -14.832 -5.064 8.932 1.00 97.38 114 ARG A O 1
ATOM 895 N N . VAL A 1 115 ? -12.643 -5.246 8.415 1.00 97.56 115 VAL A N 1
ATOM 896 C CA . VAL A 1 115 ? -12.810 -5.238 6.962 1.00 97.56 115 VAL A CA 1
ATOM 897 C C . VAL A 1 115 ? -13.215 -6.652 6.541 1.00 97.56 115 VAL A C 1
ATOM 899 O O . VAL A 1 115 ? -12.541 -7.618 6.869 1.00 97.56 115 VAL A O 1
ATOM 902 N N . VAL A 1 116 ? -14.364 -6.783 5.885 1.00 96.94 116 VAL A N 1
ATOM 903 C CA . VAL A 1 116 ? -14.920 -8.068 5.426 1.00 96.94 116 VAL A CA 1
ATOM 904 C C . VAL A 1 116 ? -14.414 -8.426 4.038 1.00 96.94 116 VAL A C 1
ATOM 906 O O . VAL A 1 116 ? -14.289 -9.600 3.714 1.00 96.94 116 VAL A O 1
ATOM 909 N N . LEU A 1 117 ? -14.215 -7.412 3.197 1.00 96.50 117 LEU A N 1
ATOM 910 C CA . LEU A 1 117 ? -13.622 -7.563 1.876 1.00 96.50 117 LEU A CA 1
ATOM 911 C C . LEU A 1 117 ? -13.027 -6.241 1.406 1.00 96.50 117 LEU A C 1
ATOM 913 O O . LEU A 1 117 ? -13.542 -5.161 1.727 1.00 96.50 117 LEU A O 1
ATOM 917 N N . ASN A 1 118 ? -12.023 -6.376 0.553 1.00 97.94 118 ASN A N 1
ATOM 918 C CA . ASN A 1 118 ? -11.491 -5.331 -0.303 1.00 97.94 118 ASN A CA 1
ATOM 919 C C . ASN A 1 118 ? -12.007 -5.554 -1.728 1.00 97.94 118 ASN A C 1
ATOM 921 O O . ASN A 1 118 ? -12.029 -6.681 -2.222 1.00 97.94 118 ASN A O 1
ATOM 925 N N . ALA A 1 119 ? -12.456 -4.489 -2.381 1.00 98.06 119 ALA A N 1
ATOM 926 C CA . ALA A 1 119 ? -12.876 -4.512 -3.774 1.00 98.06 119 ALA A CA 1
ATOM 927 C C . ALA A 1 119 ? -12.037 -3.506 -4.559 1.00 98.06 119 ALA A C 1
ATOM 929 O O . ALA A 1 119 ? -11.921 -2.350 -4.151 1.00 98.06 119 ALA A O 1
ATOM 930 N N . GLY A 1 120 ? -11.492 -3.938 -5.693 1.00 96.88 120 GLY A N 1
ATOM 931 C CA . GLY A 1 120 ? -10.662 -3.117 -6.568 1.00 96.88 120 GLY A CA 1
ATOM 932 C C . GLY A 1 120 ? -10.501 -3.738 -7.952 1.00 96.88 120 GLY A C 1
ATOM 933 O O . GLY A 1 120 ? -11.211 -4.686 -8.302 1.00 96.88 120 GLY A O 1
ATOM 934 N N . PHE A 1 121 ? -9.597 -3.184 -8.758 1.00 94.38 121 PHE A N 1
ATOM 935 C CA . PHE A 1 121 ? -9.320 -3.718 -10.093 1.00 94.38 121 PHE A CA 1
ATOM 936 C C . PHE A 1 121 ? -8.345 -4.897 -10.043 1.00 94.38 121 PHE A C 1
ATOM 938 O O . PHE A 1 121 ? -7.473 -4.916 -9.179 1.00 94.38 121 PHE A O 1
ATOM 945 N N . PRO A 1 122 ? -8.420 -5.833 -11.009 1.00 96.25 122 PRO A N 1
ATOM 946 C CA . PRO A 1 122 ? -7.358 -6.810 -11.205 1.00 96.25 122 PRO A CA 1
ATOM 947 C C . PRO A 1 122 ? -6.038 -6.079 -11.500 1.00 96.25 122 PRO A C 1
ATOM 949 O O . PRO A 1 122 ? -5.972 -5.342 -12.498 1.00 96.25 122 PRO A O 1
ATOM 952 N N . PRO A 1 123 ? -4.990 -6.245 -10.676 1.00 95.75 123 PRO A N 1
ATOM 953 C CA . PRO A 1 123 ? -3.727 -5.540 -10.874 1.00 95.75 123 PRO A CA 1
ATOM 954 C C . PRO A 1 123 ? -3.060 -5.913 -12.204 1.00 95.75 123 PRO A C 1
ATOM 956 O O . PRO A 1 123 ? -2.309 -5.115 -12.766 1.00 95.75 123 PRO A O 1
ATOM 959 N N . GLU A 1 124 ? -3.385 -7.078 -12.776 1.00 95.62 124 GLU A N 1
ATOM 960 C CA . GLU A 1 124 ? -2.902 -7.559 -14.073 1.00 95.62 124 GLU A CA 1
ATOM 961 C C . GLU A 1 124 ? -3.171 -6.593 -15.227 1.00 9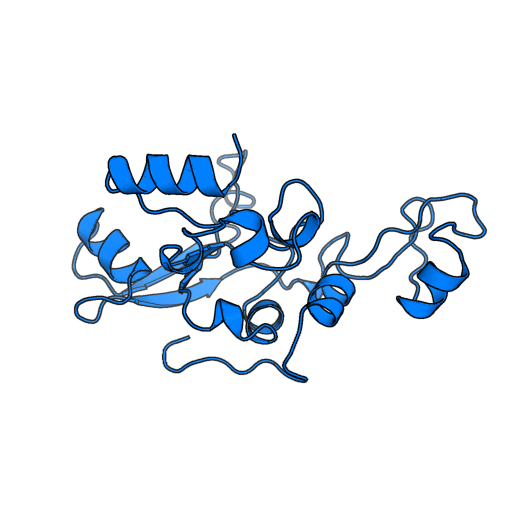5.62 124 GLU A C 1
ATOM 963 O O . GLU A 1 124 ? -2.340 -6.489 -16.134 1.00 95.62 124 GLU A O 1
ATOM 968 N N . GLU A 1 125 ? -4.294 -5.876 -15.164 1.00 93.69 125 GLU A N 1
ATOM 969 C CA . GLU A 1 125 ? -4.737 -4.902 -16.168 1.00 93.69 125 GLU A CA 1
ATOM 970 C C . GLU A 1 125 ? -4.092 -3.517 -15.966 1.00 93.69 125 GLU A C 1
ATOM 972 O O . GLU A 1 125 ? -4.273 -2.588 -16.762 1.00 93.69 125 GLU A O 1
ATOM 977 N N . GLY A 1 126 ? -3.308 -3.355 -14.898 1.00 92.88 126 GLY A N 1
ATOM 978 C CA . GLY A 1 126 ? -2.593 -2.131 -14.586 1.00 92.88 126 GLY A CA 1
ATOM 979 C C . GLY A 1 126 ? -1.558 -1.774 -15.655 1.00 92.88 126 GLY A C 1
ATOM 980 O O . GLY A 1 126 ? -0.725 -2.587 -16.061 1.00 92.88 126 GLY A O 1
ATOM 981 N N . LYS A 1 127 ? -1.528 -0.493 -16.051 1.00 89.81 127 LYS A N 1
ATOM 982 C CA . LYS A 1 127 ? -0.609 0.052 -17.076 1.00 89.81 127 LYS A CA 1
ATOM 983 C C . LYS A 1 127 ? 0.865 -0.316 -16.853 1.00 89.81 127 LYS A C 1
ATOM 985 O O . LYS A 1 127 ? 1.618 -0.430 -17.818 1.00 89.81 127 LYS A O 1
ATOM 990 N N . TYR A 1 128 ? 1.279 -0.442 -15.595 1.00 91.50 128 TY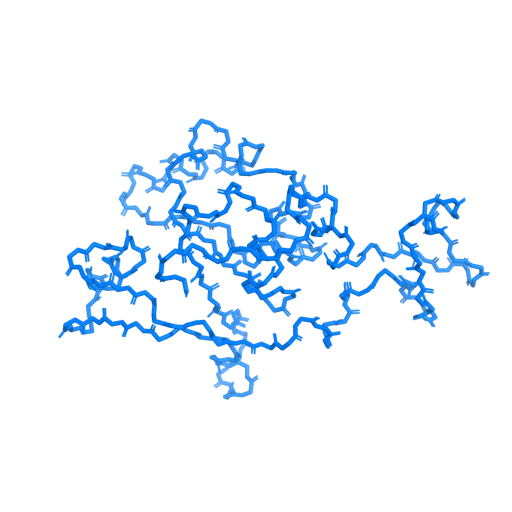R A N 1
ATOM 991 C CA . TYR A 1 128 ? 2.659 -0.726 -15.201 1.00 91.50 128 TYR A CA 1
ATOM 992 C C . TYR A 1 128 ? 2.777 -2.020 -14.396 1.00 91.50 128 TYR A C 1
ATOM 994 O O . TYR A 1 128 ? 3.696 -2.152 -13.595 1.00 91.50 128 TYR A O 1
ATOM 1002 N N . ASN A 1 129 ? 1.862 -2.975 -14.579 1.00 96.44 129 ASN A N 1
ATOM 1003 C CA . ASN A 1 129 ? 1.955 -4.228 -13.839 1.00 96.44 129 ASN A CA 1
ATOM 1004 C C . ASN A 1 129 ? 3.191 -5.046 -14.243 1.00 96.44 129 ASN A C 1
ATOM 1006 O O . ASN A 1 129 ? 3.934 -5.540 -13.399 1.00 96.44 129 ASN A O 1
ATOM 1010 N N . ARG A 1 130 ? 3.450 -5.145 -15.551 1.00 96.75 130 ARG A N 1
ATOM 1011 C CA . ARG A 1 130 ? 4.599 -5.871 -16.110 1.00 96.75 130 ARG A CA 1
ATOM 1012 C C . ARG A 1 130 ? 5.744 -4.929 -16.456 1.00 96.75 130 ARG A C 1
ATOM 1014 O O . ARG A 1 130 ? 5.504 -3.822 -16.940 1.00 96.75 130 ARG A O 1
ATOM 1021 N N . THR A 1 131 ? 6.982 -5.395 -16.286 1.00 97.25 131 THR A N 1
ATOM 1022 C CA . THR A 1 131 ? 8.163 -4.661 -16.753 1.00 97.25 131 THR A CA 1
ATOM 1023 C C . THR A 1 131 ? 8.099 -4.461 -18.264 1.00 97.25 131 THR A C 1
ATOM 1025 O O . THR A 1 131 ? 7.989 -5.413 -19.041 1.00 97.25 131 THR A O 1
ATOM 1028 N N . ALA A 1 132 ? 8.145 -3.201 -18.698 1.00 96.75 132 ALA A N 1
ATOM 1029 C CA . ALA A 1 132 ? 7.960 -2.848 -20.100 1.00 96.75 132 ALA A CA 1
ATOM 1030 C C . ALA A 1 132 ? 8.665 -1.544 -20.485 1.00 96.75 132 ALA A C 1
ATOM 1032 O O . ALA A 1 132 ? 8.931 -0.666 -19.660 1.00 96.75 132 ALA A O 1
ATOM 1033 N N . CYS A 1 133 ? 8.950 -1.395 -21.778 1.00 96.56 133 CYS A N 1
ATOM 1034 C CA . CYS A 1 133 ? 9.395 -0.123 -22.331 1.00 96.56 133 CYS A CA 1
ATOM 1035 C C . CYS A 1 133 ? 8.270 0.921 -22.283 1.00 96.56 133 CYS A C 1
ATOM 1037 O O . CYS A 1 133 ? 7.162 0.668 -22.742 1.00 96.56 133 CYS A O 1
ATOM 1039 N N . THR A 1 134 ? 8.567 2.136 -21.827 1.00 94.50 134 THR A N 1
ATOM 1040 C CA . THR A 1 134 ? 7.590 3.233 -21.752 1.00 94.50 134 THR A CA 1
ATOM 1041 C C . THR A 1 134 ? 7.230 3.854 -23.101 1.00 94.50 134 THR A C 1
ATOM 1043 O O . THR A 1 134 ? 6.310 4.665 -23.159 1.00 94.50 134 THR A O 1
ATOM 1046 N N . SER A 1 135 ? 7.962 3.510 -24.166 1.00 95.56 135 SER A N 1
ATOM 1047 C CA . SER A 1 135 ? 7.771 4.061 -25.512 1.00 95.56 135 SER A CA 1
ATOM 1048 C C . SER A 1 135 ? 7.100 3.066 -26.456 1.00 95.56 135 SER A C 1
ATOM 1050 O O . SER A 1 135 ? 6.083 3.396 -27.052 1.00 95.56 135 SER A O 1
ATOM 1052 N N . CYS A 1 136 ? 7.641 1.850 -26.583 1.00 96.31 136 CYS A N 1
ATOM 1053 C CA . CYS A 1 136 ? 7.105 0.838 -27.501 1.00 96.31 136 CYS A CA 1
ATOM 1054 C C . CYS A 1 136 ? 6.293 -0.269 -26.812 1.00 96.31 136 CYS A C 1
ATOM 1056 O 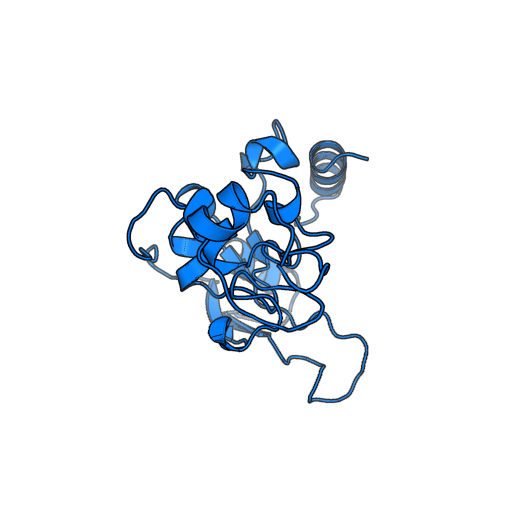O . CYS A 1 136 ? 5.846 -1.191 -27.487 1.00 96.31 136 CYS A O 1
ATOM 1058 N N . TYR A 1 137 ? 6.151 -0.220 -25.482 1.00 95.38 137 TYR A N 1
ATOM 1059 C CA . TYR A 1 137 ? 5.374 -1.165 -24.661 1.00 95.38 137 TYR A CA 1
ATOM 1060 C C . TYR A 1 137 ? 5.795 -2.635 -24.749 1.00 95.38 137 TYR A C 1
ATOM 1062 O O . TYR A 1 137 ? 5.113 -3.514 -24.225 1.00 95.38 137 TYR A O 1
ATOM 1070 N N . ARG A 1 138 ? 6.955 -2.919 -25.351 1.00 96.81 138 ARG A N 1
ATOM 1071 C CA . ARG A 1 138 ? 7.544 -4.255 -25.321 1.00 96.81 138 ARG A CA 1
ATOM 1072 C C . ARG A 1 138 ? 7.794 -4.667 -23.874 1.00 96.81 138 ARG A C 1
ATOM 1074 O O . ARG A 1 138 ? 8.435 -3.921 -23.132 1.00 96.81 138 ARG A O 1
ATOM 1081 N N . GLN A 1 139 ? 7.293 -5.843 -23.514 1.00 96.69 139 GLN A N 1
ATOM 1082 C CA . GLN A 1 139 ? 7.496 -6.452 -22.205 1.00 96.69 139 GLN A CA 1
ATOM 1083 C C . GLN A 1 139 ? 8.861 -7.137 -22.134 1.00 96.69 139 GLN A C 1
ATOM 1085 O O . GLN A 1 139 ? 9.374 -7.627 -23.145 1.00 96.69 139 GLN A O 1
ATOM 1090 N N . TYR A 1 140 ? 9.421 -7.153 -20.933 1.00 97.44 140 TYR A N 1
ATOM 1091 C CA . TYR A 1 140 ? 10.700 -7.768 -20.602 1.00 97.44 140 TYR A CA 1
ATOM 1092 C C . TYR A 1 140 ? 10.551 -8.524 -19.287 1.00 97.44 140 TYR A C 1
ATOM 1094 O O . TYR A 1 140 ? 9.803 -8.091 -18.413 1.00 97.44 140 TYR A O 1
ATOM 1102 N N . SER A 1 141 ? 11.285 -9.622 -19.131 1.00 96.75 141 SER A N 1
ATOM 1103 C CA . SER A 1 141 ? 11.569 -10.133 -17.787 1.00 96.75 141 SER A CA 1
ATOM 1104 C C . SER A 1 141 ? 12.459 -9.146 -17.023 1.00 96.75 141 SER A C 1
ATOM 1106 O O . SER A 1 141 ? 13.197 -8.360 -17.633 1.00 96.75 141 SER A O 1
ATOM 1108 N N . LEU A 1 142 ? 12.432 -9.209 -15.689 1.00 95.75 142 LEU A N 1
ATOM 1109 C CA . LEU A 1 142 ? 13.312 -8.404 -14.841 1.00 95.75 142 LEU A CA 1
ATOM 1110 C C . LEU A 1 142 ? 14.791 -8.610 -15.217 1.00 95.75 142 LEU A C 1
ATOM 1112 O O . LEU A 1 142 ? 15.506 -7.641 -15.474 1.00 95.75 142 LEU A O 1
ATOM 1116 N N . GLN A 1 143 ? 15.221 -9.866 -15.389 1.00 96.62 143 GLN A N 1
ATOM 1117 C CA . GLN A 1 143 ? 16.614 -10.193 -15.714 1.00 96.62 143 GLN A CA 1
ATOM 1118 C C . GLN A 1 143 ? 17.047 -9.652 -17.087 1.00 96.62 143 GLN A C 1
ATOM 1120 O O . GLN A 1 143 ? 18.205 -9.272 -17.278 1.00 96.62 143 GLN A O 1
ATOM 1125 N N . GLU A 1 144 ? 16.149 -9.623 -18.078 1.00 97.44 144 GLU A N 1
ATOM 1126 C CA . GLU A 1 144 ? 16.435 -8.998 -19.375 1.00 97.44 144 GLU A CA 1
ATOM 1127 C C . GLU A 1 144 ? 16.567 -7.479 -19.249 1.00 97.44 144 GLU A C 1
ATOM 1129 O O . GLU A 1 144 ? 17.504 -6.900 -19.804 1.00 97.44 144 GLU A O 1
ATOM 1134 N N . ALA A 1 145 ? 15.658 -6.835 -18.514 1.00 97.31 145 ALA A N 1
ATOM 1135 C CA . ALA A 1 145 ? 15.672 -5.390 -18.314 1.00 97.31 145 ALA A CA 1
ATOM 1136 C C . ALA A 1 145 ? 16.965 -4.919 -17.625 1.00 97.31 145 ALA A C 1
ATOM 1138 O O . ALA A 1 145 ? 17.576 -3.940 -18.068 1.00 97.31 145 ALA A O 1
ATOM 1139 N N . GLU A 1 146 ? 17.427 -5.651 -16.609 1.00 96.56 146 GLU A N 1
ATOM 1140 C CA . GLU A 1 146 ? 18.685 -5.396 -15.900 1.00 96.56 146 GLU A CA 1
ATOM 1141 C C . GLU A 1 146 ? 19.907 -5.548 -16.809 1.00 96.56 146 GLU A C 1
ATOM 1143 O O . GLU A 1 146 ? 20.741 -4.640 -16.887 1.00 96.56 146 GLU A O 1
ATOM 1148 N N . LYS A 1 147 ? 19.992 -6.647 -17.575 1.00 97.62 147 LYS A N 1
ATOM 1149 C CA . LYS A 1 147 ? 21.067 -6.862 -18.565 1.00 97.62 147 LYS A CA 1
ATOM 1150 C C . LYS A 1 147 ? 21.109 -5.752 -19.614 1.00 97.62 147 LYS A C 1
ATOM 1152 O O . LYS A 1 147 ? 22.181 -5.372 -20.080 1.00 97.62 147 LYS A O 1
ATOM 1157 N N . MET A 1 148 ? 19.945 -5.211 -19.965 1.00 97.50 148 MET A N 1
ATOM 1158 C CA . MET A 1 148 ? 19.793 -4.089 -20.891 1.00 97.50 148 MET A CA 1
ATOM 1159 C C . MET A 1 148 ? 19.990 -2.717 -20.226 1.00 97.50 148 MET A C 1
ATOM 1161 O O . MET A 1 148 ? 19.781 -1.694 -20.881 1.00 97.50 148 MET A O 1
ATOM 1165 N N . LYS A 1 149 ? 20.380 -2.666 -18.944 1.00 97.56 149 LYS A N 1
ATOM 1166 C CA . LYS A 1 149 ? 20.551 -1.432 -18.158 1.00 97.56 149 LYS A CA 1
ATOM 1167 C C . LYS A 1 149 ? 19.335 -0.506 -18.270 1.00 97.56 149 LYS A C 1
ATOM 1169 O O . LYS A 1 149 ? 19.470 0.711 -18.410 1.00 97.56 149 LYS A O 1
ATOM 1174 N N . TRP A 1 150 ? 18.140 -1.099 -18.267 1.00 97.38 150 TRP A N 1
ATOM 1175 C CA . TRP A 1 150 ? 16.856 -0.404 -18.357 1.00 97.38 150 TRP A CA 1
ATOM 1176 C C . TRP A 1 150 ? 16.684 0.450 -19.628 1.00 97.38 150 TRP A C 1
ATOM 1178 O O . TRP A 1 150 ? 15.970 1.457 -19.631 1.00 97.38 150 TRP A O 1
ATOM 1188 N N . ARG A 1 151 ? 17.338 0.073 -20.736 1.00 98.12 151 ARG A N 1
ATOM 1189 C CA . ARG A 1 151 ? 17.235 0.755 -22.036 1.00 98.12 151 ARG A CA 1
ATOM 1190 C C . ARG A 1 151 ? 16.764 -0.200 -23.124 1.00 98.12 151 ARG A C 1
ATOM 1192 O O . ARG A 1 151 ? 17.437 -1.163 -23.471 1.00 98.12 151 ARG A O 1
ATOM 1199 N N . CYS A 1 152 ? 15.596 0.091 -23.689 1.00 97.88 152 CYS A N 1
ATOM 1200 C CA . CYS A 1 152 ? 15.013 -0.663 -24.790 1.00 97.88 152 CYS A CA 1
ATOM 1201 C C . CYS A 1 152 ? 15.793 -0.428 -26.092 1.00 97.88 152 CYS A C 1
ATOM 1203 O O . CYS A 1 152 ? 16.316 0.658 -26.332 1.00 97.88 152 CYS A O 1
ATOM 1205 N N . LYS A 1 153 ? 15.776 -1.415 -26.996 1.00 96.81 153 LYS A N 1
ATOM 1206 C CA . LYS A 1 153 ? 16.345 -1.295 -28.351 1.00 96.81 153 LYS A CA 1
ATOM 1207 C C . LYS A 1 153 ? 15.724 -0.164 -29.183 1.00 96.81 153 LYS A C 1
ATOM 1209 O O . LYS A 1 153 ? 16.368 0.315 -30.105 1.00 96.81 153 LYS A O 1
ATOM 1214 N N . CYS A 1 154 ? 14.507 0.284 -28.861 1.00 97.38 154 CYS A N 1
ATOM 1215 C CA . CYS A 1 154 ? 13.887 1.449 -29.502 1.00 97.38 154 CYS A CA 1
ATOM 1216 C C . CYS A 1 154 ? 14.361 2.800 -28.923 1.00 97.38 154 CYS A C 1
ATOM 1218 O O . CYS A 1 154 ? 13.808 3.833 -29.279 1.00 97.38 154 CYS A O 1
ATOM 1220 N N . GLY A 1 155 ? 15.310 2.800 -27.978 1.00 96.62 155 GLY A N 1
ATOM 1221 C CA . GLY A 1 155 ? 15.799 3.993 -27.276 1.00 96.62 155 GLY A CA 1
ATOM 1222 C C . GLY A 1 155 ? 14.985 4.392 -26.038 1.00 96.62 155 GLY A C 1
ATOM 1223 O O . GLY A 1 155 ? 15.453 5.197 -25.236 1.00 96.62 155 GLY A O 1
ATOM 1224 N N . GLY A 1 156 ? 13.793 3.818 -25.838 1.00 96.75 156 GLY A N 1
ATOM 1225 C CA . GLY A 1 156 ? 12.941 4.114 -24.684 1.00 96.75 156 GLY A CA 1
ATOM 1226 C C . GLY A 1 156 ? 13.464 3.548 -23.356 1.00 96.75 156 GLY A C 1
ATOM 1227 O O . GLY A 1 156 ? 14.205 2.563 -23.320 1.00 96.75 156 GLY A O 1
ATOM 1228 N N . LEU A 1 157 ? 13.025 4.142 -22.245 1.00 96.94 157 LEU A N 1
ATOM 1229 C CA . LEU A 1 157 ? 13.277 3.634 -20.892 1.00 96.94 157 LEU A CA 1
ATOM 1230 C C . LEU A 1 157 ? 12.462 2.354 -20.658 1.00 96.94 157 LEU A C 1
ATOM 1232 O O . LEU A 1 157 ? 11.287 2.299 -21.019 1.00 96.94 157 LEU A O 1
ATOM 1236 N N . ILE A 1 158 ? 13.064 1.335 -20.050 1.00 96.94 158 ILE A N 1
ATOM 1237 C CA . ILE A 1 158 ? 12.322 0.202 -19.485 1.00 96.94 158 ILE A CA 1
ATOM 1238 C C . ILE A 1 158 ? 11.967 0.574 -18.046 1.00 96.94 158 ILE A C 1
ATOM 1240 O O . ILE A 1 158 ? 12.847 0.977 -17.289 1.00 96.94 158 ILE A O 1
ATOM 1244 N N . LYS A 1 159 ? 10.688 0.478 -17.679 1.00 94.19 159 LYS A N 1
ATOM 1245 C CA . LYS A 1 159 ? 10.231 0.646 -16.296 1.00 94.19 159 LYS A CA 1
ATOM 1246 C C . LYS A 1 159 ? 9.933 -0.717 -15.690 1.00 94.19 159 LYS A C 1
ATOM 1248 O O . LYS A 1 159 ? 9.275 -1.531 -16.339 1.00 94.19 159 LYS A O 1
ATOM 1253 N N . LYS A 1 160 ? 10.405 -0.923 -14.459 1.00 95.88 160 LYS A N 1
ATOM 1254 C CA . LYS A 1 160 ? 10.068 -2.086 -13.636 1.00 95.88 160 LYS A CA 1
ATOM 1255 C C . LYS A 1 160 ? 8.558 -2.127 -13.407 1.00 95.88 160 LYS A C 1
ATOM 1257 O O . LYS A 1 160 ? 7.952 -1.088 -13.140 1.00 95.88 160 LYS A O 1
ATOM 1262 N N . GLY A 1 161 ? 7.973 -3.305 -13.572 1.00 96.75 161 GLY A N 1
ATOM 1263 C CA . GLY A 1 161 ? 6.567 -3.552 -13.297 1.00 96.75 161 GLY A CA 1
ATOM 1264 C C . GLY A 1 161 ? 6.302 -3.735 -11.808 1.00 96.75 161 GLY A C 1
ATOM 1265 O O . GLY A 1 161 ? 7.188 -4.165 -11.071 1.00 96.75 161 GLY A O 1
ATOM 1266 N N . VAL A 1 162 ? 5.077 -3.446 -11.372 1.00 97.31 162 VAL A N 1
ATOM 1267 C CA . VAL A 1 162 ? 4.656 -3.652 -9.977 1.00 97.31 162 VAL A CA 1
ATOM 1268 C C . VAL A 1 162 ? 4.790 -5.112 -9.564 1.00 97.31 162 VAL A C 1
ATOM 1270 O O . VAL A 1 162 ? 5.323 -5.382 -8.494 1.00 97.31 162 VAL A O 1
ATOM 1273 N N . ARG A 1 163 ? 4.423 -6.056 -10.436 1.00 97.19 163 ARG A N 1
ATOM 1274 C CA . ARG A 1 163 ? 4.591 -7.488 -10.165 1.00 97.19 163 ARG A CA 1
ATOM 1275 C C . ARG A 1 163 ? 6.045 -7.864 -9.876 1.00 97.19 163 ARG A C 1
ATOM 1277 O O . ARG A 1 163 ? 6.301 -8.596 -8.930 1.00 97.19 163 ARG A O 1
ATOM 1284 N N . ASP A 1 164 ? 6.988 -7.368 -10.678 1.00 97.25 164 ASP A N 1
ATOM 1285 C CA . ASP A 1 164 ? 8.413 -7.659 -10.478 1.00 97.25 164 ASP A CA 1
ATOM 1286 C C . ASP A 1 164 ? 8.940 -6.984 -9.207 1.00 97.25 164 ASP A C 1
ATOM 1288 O O . ASP A 1 164 ? 9.777 -7.548 -8.515 1.00 97.25 164 ASP A O 1
ATOM 1292 N N . ARG A 1 165 ? 8.420 -5.800 -8.856 1.00 97.50 165 ARG A N 1
ATOM 1293 C CA . ARG A 1 165 ? 8.754 -5.155 -7.583 1.00 97.50 165 ARG A CA 1
ATOM 1294 C C . ARG A 1 165 ? 8.227 -5.947 -6.385 1.00 97.50 165 ARG A C 1
ATOM 1296 O O . ARG A 1 165 ? 8.949 -6.104 -5.413 1.00 97.50 165 ARG A O 1
ATOM 1303 N N . VAL A 1 166 ? 7.002 -6.461 -6.450 1.00 97.44 166 VAL A N 1
ATOM 1304 C CA . VAL A 1 166 ? 6.460 -7.349 -5.412 1.00 97.44 166 VAL A CA 1
ATOM 1305 C C . VAL A 1 166 ? 7.294 -8.623 -5.310 1.00 97.44 166 VAL A C 1
ATOM 1307 O O . VAL A 1 166 ? 7.603 -9.041 -4.205 1.00 97.44 166 VAL A O 1
ATOM 1310 N N . GLU A 1 167 ? 7.720 -9.202 -6.435 1.00 96.88 167 GLU A N 1
ATOM 1311 C CA . GLU A 1 167 ? 8.604 -10.376 -6.452 1.00 96.88 167 GLU A CA 1
ATOM 1312 C C . GLU A 1 167 ? 9.934 -10.130 -5.729 1.00 96.88 167 GLU A C 1
ATOM 1314 O O . GLU A 1 167 ? 10.404 -11.001 -5.009 1.00 96.88 167 GLU A O 1
ATOM 1319 N N . GLU A 1 168 ? 10.533 -8.949 -5.893 1.00 97.00 168 GLU A N 1
ATOM 1320 C CA . GLU A 1 168 ? 11.775 -8.581 -5.198 1.00 97.00 168 GLU A CA 1
ATOM 1321 C C . GLU A 1 168 ? 11.609 -8.471 -3.677 1.00 97.00 168 GLU A C 1
ATOM 1323 O O . GLU A 1 168 ? 12.570 -8.689 -2.945 1.00 97.00 168 GLU A O 1
ATOM 1328 N N . LEU A 1 169 ? 10.413 -8.096 -3.219 1.00 97.69 169 LEU A N 1
ATOM 1329 C CA . LEU A 1 169 ? 10.092 -7.879 -1.806 1.00 97.69 169 LEU A CA 1
ATOM 1330 C C . LEU A 1 169 ? 9.504 -9.123 -1.132 1.00 97.69 169 LEU A C 1
ATOM 1332 O O . LEU A 1 169 ? 9.509 -9.222 0.092 1.00 97.69 169 LEU A O 1
ATOM 1336 N N . ALA A 1 170 ? 8.956 -10.043 -1.923 1.00 97.81 170 ALA A N 1
ATOM 1337 C CA . ALA A 1 170 ? 8.277 -11.228 -1.441 1.00 97.81 170 ALA A CA 1
ATOM 1338 C C . ALA A 1 170 ? 9.253 -12.191 -0.757 1.00 97.81 170 ALA A C 1
ATOM 1340 O O . ALA A 1 170 ? 10.251 -12.620 -1.334 1.00 97.81 170 ALA A O 1
ATOM 1341 N N . ASP A 1 171 ? 8.906 -12.601 0.456 1.00 98.06 171 ASP A N 1
ATOM 1342 C CA . ASP A 1 171 ? 9.561 -13.680 1.194 1.00 98.06 171 ASP A CA 1
ATOM 1343 C C . ASP A 1 171 ? 8.745 -14.984 1.164 1.00 98.06 171 ASP A C 1
ATOM 1345 O O . ASP A 1 171 ? 9.188 -16.020 1.667 1.00 98.06 171 ASP A O 1
ATOM 1349 N N . LEU A 1 172 ? 7.577 -14.957 0.513 1.00 97.25 172 LEU A N 1
ATOM 1350 C CA . LEU A 1 172 ? 6.712 -16.106 0.278 1.00 97.25 172 LEU A CA 1
ATOM 1351 C C . LEU A 1 172 ? 6.524 -16.357 -1.226 1.00 97.25 172 LEU A C 1
ATOM 1353 O O . LEU A 1 172 ? 6.197 -15.463 -2.013 1.00 97.25 172 LEU A O 1
ATOM 1357 N N . GLU A 1 173 ? 6.672 -17.622 -1.631 1.00 94.81 173 GLU A N 1
ATOM 1358 C CA . GLU A 1 173 ? 6.513 -18.038 -3.034 1.00 94.81 173 GLU A CA 1
ATOM 1359 C C . GLU A 1 173 ? 5.085 -17.790 -3.549 1.00 94.81 173 GLU A C 1
ATOM 1361 O O . GLU A 1 173 ? 4.880 -17.413 -4.702 1.00 94.81 173 GLU A O 1
ATOM 1366 N N . LYS A 1 174 ? 4.087 -17.982 -2.684 1.00 96.31 174 LYS A N 1
ATOM 1367 C CA . LYS A 1 174 ? 2.665 -17.778 -2.977 1.00 96.31 174 LYS A CA 1
ATOM 1368 C C . LYS A 1 174 ? 2.030 -16.941 -1.879 1.00 96.31 174 LYS A C 1
ATOM 1370 O O . LYS A 1 174 ? 2.514 -16.950 -0.750 1.00 96.31 174 LYS A O 1
ATOM 1375 N N . ALA A 1 175 ? 0.939 -16.261 -2.220 1.00 95.88 175 ALA A N 1
ATOM 1376 C CA . ALA A 1 175 ? 0.147 -15.523 -1.249 1.00 95.88 175 ALA A CA 1
ATOM 1377 C C . ALA A 1 175 ? -0.323 -16.461 -0.129 1.00 95.88 175 ALA A C 1
ATOM 1379 O O . ALA A 1 175 ? -0.851 -17.547 -0.392 1.00 95.88 175 ALA A O 1
ATOM 1380 N N . VAL A 1 176 ? -0.114 -16.040 1.117 1.00 96.44 176 VAL A N 1
ATOM 1381 C CA . VAL A 1 176 ? -0.656 -16.709 2.301 1.00 96.44 176 VAL A CA 1
ATOM 1382 C C . VAL A 1 176 ? -1.476 -15.685 3.062 1.00 96.44 176 VAL A C 1
ATOM 1384 O O . VAL A 1 176 ? -0.918 -14.818 3.723 1.00 96.44 176 VAL A O 1
ATOM 1387 N N . HIS A 1 177 ? -2.797 -15.797 2.972 1.00 95.00 177 HIS A N 1
ATOM 1388 C CA . HIS A 1 177 ? -3.717 -14.887 3.645 1.00 95.00 177 HIS A CA 1
ATOM 1389 C C . HIS A 1 177 ? -3.847 -15.241 5.132 1.00 95.00 177 HIS A C 1
ATOM 1391 O O . HIS A 1 177 ? -4.216 -16.375 5.463 1.00 95.00 177 HIS A O 1
ATOM 1397 N N . PRO A 1 178 ? -3.579 -14.300 6.052 1.00 91.12 178 PRO A N 1
ATOM 1398 C CA . PRO A 1 178 ? -3.824 -14.515 7.471 1.00 91.12 178 PRO A CA 1
ATOM 1399 C C . PRO A 1 178 ? -5.308 -14.749 7.786 1.00 91.12 178 PRO A C 1
ATOM 1401 O O . PRO A 1 178 ? -6.182 -14.294 7.047 1.00 91.12 178 PRO A O 1
ATOM 1404 N N . PRO A 1 179 ? -5.635 -15.426 8.901 1.00 84.19 179 PRO A N 1
ATOM 1405 C CA . PRO A 1 179 ? -7.021 -15.628 9.304 1.00 84.19 179 PRO A CA 1
ATOM 1406 C C . PRO A 1 179 ? -7.779 -14.300 9.426 1.00 84.19 179 PRO A C 1
ATOM 1408 O O . PRO A 1 179 ? -7.346 -13.399 10.141 1.00 84.19 179 PRO A O 1
ATOM 1411 N N . GLY A 1 180 ? -8.929 -14.197 8.756 1.00 73.69 180 GLY A N 1
ATOM 1412 C CA . GLY A 1 180 ? -9.753 -12.983 8.761 1.00 73.69 180 GLY A CA 1
ATOM 1413 C C . GLY A 1 180 ? -9.363 -11.925 7.722 1.00 73.69 180 GLY A C 1
ATOM 1414 O O . GLY A 1 180 ? -9.913 -10.827 7.789 1.00 73.69 180 GLY A O 1
ATOM 1415 N N . ARG A 1 181 ? -8.446 -12.255 6.803 1.00 77.06 181 ARG A N 1
ATOM 1416 C CA . ARG A 1 181 ? -8.177 -11.538 5.549 1.00 77.06 181 ARG A CA 1
ATOM 1417 C C . ARG A 1 181 ? -9.227 -11.870 4.490 1.00 77.06 181 ARG A C 1
ATOM 1419 O O . ARG A 1 181 ? -9.586 -13.067 4.391 1.00 77.06 181 ARG A O 1
#

Foldseek 3Di:
DALQVVLVVCVVVVHADEWALALPCPPHVLVPDLALCRRRPPCSVVHAAYENEQQDDLFLVLLFVSCQRHAYFHAQPAPDPDPCRHPLKGWDKDFPDDDPVRVVCQRNVHPNIHGQDIDHDDNVPPPQQFWAFPPPRDGDDPVRCVVVVQADPVRTGTDHHSSVSSVVSGPHPTRDHDPSD

Secondary structure (DSSP, 8-state):
--HHHHHHHHHHTT-----TTTTSSSSSHHHH-SSHHHHHGGGGGG--EEE--TT--HHHHTTSGGGGGSEEE-----SSSSTTTTTSSEEEEE-SSSSHHHHHHHHHT-TT-EEEEEE---GGGSTTSS-EETTT--B--HHHHHHTTTB-TTSPBEEPPHHHHHHHH-SSSS--PPTT-